Protein AF-A0A9D4UCS6-F1 (afdb_monomer_lite)

Sequence (114 aa):
MHPFHMLGVAGVFGGSLFSAMHGSLVTSSLIRETTENESANAGYKFGQEEETYNIVAAHGYFGRLIFQYASFNNSCSLHLFLAAWPMVGIWFTALGIGTMAFNLNGYPSHGSPT

pLDDT: mean 92.17, std 9.01, range [53.84, 98.25]

Organism: Adiantum capillus-veneris (NCBI:txid13818)

Structure (mmCIF, N/CA/C/O backbone):
data_AF-A0A9D4UCS6-F1
#
_entry.id   AF-A0A9D4UCS6-F1
#
loop_
_atom_site.group_PDB
_atom_site.id
_atom_site.type_symbol
_atom_site.label_atom_id
_atom_site.label_alt_id
_atom_site.label_comp_id
_atom_site.label_asym_id
_atom_site.label_entity_id
_atom_site.label_seq_id
_atom_site.pdbx_PDB_ins_code
_atom_site.Cartn_x
_atom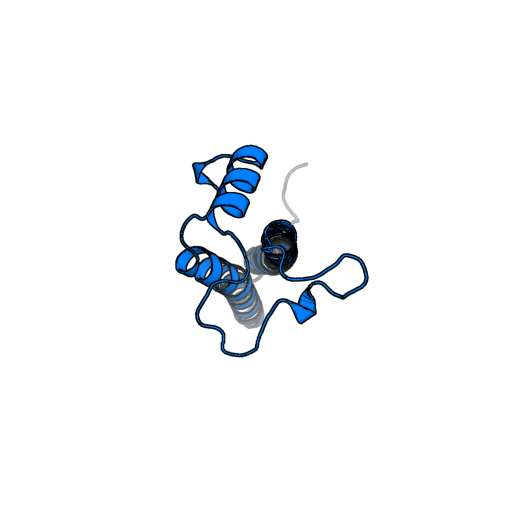_site.Cartn_y
_atom_site.Cartn_z
_atom_site.occupancy
_atom_site.B_iso_or_equiv
_atom_site.auth_seq_id
_atom_site.auth_comp_id
_atom_site.auth_asym_id
_atom_site.auth_atom_id
_atom_site.pdbx_PDB_model_num
ATOM 1 N N . MET A 1 1 ? 21.049 -5.634 -17.865 1.00 85.81 1 MET A N 1
ATOM 2 C CA . MET A 1 1 ? 20.309 -5.427 -16.591 1.00 85.81 1 MET A CA 1
ATOM 3 C C . MET A 1 1 ? 19.273 -4.321 -16.782 1.00 85.81 1 MET A C 1
ATOM 5 O O . MET A 1 1 ? 19.672 -3.189 -17.021 1.00 85.81 1 MET A O 1
ATOM 9 N N . HIS A 1 2 ? 17.968 -4.624 -16.789 1.00 93.12 2 HIS A N 1
ATOM 10 C CA . HIS A 1 2 ? 16.934 -3.639 -17.154 1.00 93.12 2 HIS A CA 1
ATOM 11 C C . HIS A 1 2 ? 16.357 -2.922 -15.915 1.00 93.12 2 HIS A C 1
ATOM 13 O O . HIS A 1 2 ? 15.889 -3.607 -15.001 1.00 93.12 2 HIS A O 1
ATOM 19 N N . PRO A 1 3 ? 16.329 -1.576 -15.861 1.00 94.19 3 PRO A N 1
ATOM 20 C CA . PRO A 1 3 ? 15.839 -0.840 -14.692 1.00 94.19 3 PRO A CA 1
ATOM 21 C C . PRO A 1 3 ? 14.359 -1.115 -14.406 1.00 94.19 3 PRO A C 1
ATOM 23 O O . PRO A 1 3 ? 13.980 -1.253 -13.249 1.00 94.19 3 PRO A O 1
ATOM 26 N N . PHE A 1 4 ? 13.525 -1.303 -15.434 1.00 96.00 4 PHE A N 1
ATOM 27 C CA . PHE A 1 4 ? 12.111 -1.631 -15.209 1.00 96.00 4 PHE A CA 1
ATOM 28 C C . PHE A 1 4 ? 11.894 -2.999 -14.547 1.00 96.00 4 PHE A C 1
ATOM 30 O O . PHE A 1 4 ? 10.932 -3.162 -13.806 1.00 96.00 4 PHE A O 1
ATOM 37 N N . HIS A 1 5 ? 12.811 -3.955 -14.736 1.00 95.50 5 HIS A N 1
ATOM 38 C CA . HIS A 1 5 ? 12.778 -5.203 -13.975 1.00 95.50 5 HIS A CA 1
ATOM 39 C C . HIS A 1 5 ? 13.113 -4.951 -12.497 1.00 95.50 5 HIS A C 1
ATOM 41 O O . HIS A 1 5 ? 12.450 -5.488 -11.619 1.00 95.50 5 HIS A O 1
ATOM 47 N N . MET A 1 6 ? 14.097 -4.093 -12.201 1.00 96.38 6 MET A N 1
ATOM 48 C CA . MET A 1 6 ? 14.432 -3.723 -10.817 1.00 96.38 6 MET A CA 1
ATOM 49 C C . MET A 1 6 ? 13.288 -2.969 -10.126 1.00 96.38 6 MET A C 1
ATOM 51 O O . MET A 1 6 ? 13.002 -3.242 -8.963 1.00 96.38 6 MET A O 1
ATOM 55 N N . LEU A 1 7 ? 12.593 -2.080 -10.845 1.00 96.38 7 LEU A N 1
ATOM 56 C CA . LEU A 1 7 ? 11.366 -1.437 -10.357 1.00 96.38 7 LEU A CA 1
ATOM 57 C C . LEU A 1 7 ? 10.264 -2.468 -10.078 1.00 96.38 7 LEU A C 1
ATOM 59 O O . LEU A 1 7 ? 9.586 -2.373 -9.060 1.00 96.38 7 LEU A O 1
ATOM 63 N N . GLY A 1 8 ? 10.132 -3.483 -10.934 1.00 96.62 8 GLY A N 1
ATOM 64 C CA . GLY A 1 8 ? 9.254 -4.629 -10.709 1.00 96.62 8 GLY A CA 1
ATOM 65 C C . GLY A 1 8 ? 9.547 -5.377 -9.416 1.00 96.62 8 GLY A C 1
ATOM 66 O O . GLY A 1 8 ? 8.659 -5.573 -8.588 1.00 96.62 8 GLY A O 1
ATOM 67 N N . VAL A 1 9 ? 10.816 -5.734 -9.214 1.00 97.12 9 VAL A N 1
ATOM 68 C CA . VAL A 1 9 ? 11.298 -6.393 -7.994 1.00 97.12 9 VAL A CA 1
ATOM 69 C C . VAL A 1 9 ? 10.990 -5.533 -6.764 1.00 97.12 9 VAL A C 1
ATOM 71 O O . VAL A 1 9 ? 10.388 -6.033 -5.816 1.00 97.12 9 VAL A O 1
ATOM 74 N N . ALA A 1 10 ? 11.310 -4.235 -6.788 1.00 97.38 10 ALA A N 1
ATOM 75 C CA . ALA A 1 10 ? 10.994 -3.313 -5.694 1.00 97.38 10 ALA A CA 1
ATOM 76 C C . ALA A 1 10 ? 9.479 -3.189 -5.433 1.00 97.38 10 ALA A C 1
ATOM 78 O O . ALA A 1 10 ? 9.052 -3.094 -4.281 1.00 97.38 10 ALA A O 1
ATOM 79 N N . GLY A 1 11 ? 8.657 -3.235 -6.485 1.00 97.19 11 GLY A N 1
ATOM 80 C CA . GLY A 1 11 ? 7.200 -3.239 -6.381 1.00 97.19 11 GLY A CA 1
ATOM 81 C C . GLY A 1 11 ? 6.663 -4.466 -5.648 1.00 97.19 11 GLY A C 1
ATOM 82 O O . GLY A 1 11 ? 5.867 -4.323 -4.723 1.00 97.19 11 GLY A O 1
ATOM 83 N N . VAL A 1 12 ? 7.130 -5.665 -6.007 1.00 97.62 12 VAL A N 1
ATOM 84 C CA . VAL A 1 12 ? 6.675 -6.925 -5.391 1.00 97.62 12 VAL A CA 1
ATOM 85 C C . VAL A 1 12 ? 7.206 -7.080 -3.965 1.00 97.62 12 VAL A C 1
ATOM 87 O O . VAL A 1 12 ? 6.429 -7.385 -3.061 1.00 97.62 12 VAL A O 1
ATOM 90 N N . PHE A 1 13 ? 8.500 -6.827 -3.738 1.00 97.88 13 PHE A N 1
ATOM 91 C CA . PHE A 1 13 ? 9.086 -6.882 -2.393 1.00 97.88 13 PHE A CA 1
ATOM 92 C C . PHE A 1 13 ? 8.494 -5.821 -1.462 1.00 97.88 13 PHE A C 1
ATOM 94 O O . PHE A 1 13 ? 8.187 -6.113 -0.310 1.00 97.88 13 PHE A O 1
ATOM 101 N N . GLY A 1 14 ? 8.299 -4.593 -1.949 1.00 97.25 14 GLY A N 1
ATOM 102 C CA . GLY A 1 14 ? 7.630 -3.555 -1.171 1.00 97.25 14 GLY A CA 1
ATOM 103 C C . GLY A 1 14 ? 6.161 -3.893 -0.915 1.00 97.25 14 GLY A C 1
ATOM 104 O O . GLY A 1 14 ? 5.690 -3.738 0.204 1.00 97.25 14 GLY A O 1
ATOM 105 N N . GLY A 1 15 ? 5.445 -4.435 -1.905 1.00 97.25 15 GLY A N 1
ATOM 106 C CA . GLY A 1 15 ? 4.052 -4.858 -1.751 1.00 97.25 15 GLY A CA 1
ATOM 107 C C . GLY A 1 15 ? 3.864 -5.926 -0.668 1.00 97.25 15 GLY A C 1
ATOM 108 O O . GLY A 1 15 ? 2.979 -5.791 0.175 1.00 97.25 15 GLY A O 1
ATOM 109 N N . SER A 1 16 ? 4.721 -6.953 -0.631 1.00 97.50 16 SER A N 1
ATOM 110 C CA . SER A 1 16 ? 4.663 -7.982 0.417 1.00 97.50 16 SER A CA 1
ATOM 111 C C . SER A 1 16 ? 5.024 -7.426 1.798 1.00 97.50 16 SER A C 1
ATOM 113 O O . SER A 1 16 ? 4.331 -7.723 2.774 1.00 97.50 16 SER A O 1
ATOM 115 N N . LEU A 1 17 ? 6.039 -6.558 1.878 1.00 96.81 17 LEU A N 1
ATOM 116 C CA . LEU A 1 17 ? 6.407 -5.851 3.105 1.00 96.81 17 LEU A CA 1
ATOM 117 C C . LEU A 1 17 ? 5.238 -5.017 3.645 1.00 96.81 17 LEU A C 1
ATOM 119 O O . LEU A 1 17 ? 4.886 -5.131 4.818 1.00 96.81 17 LEU A O 1
ATOM 123 N N . PHE A 1 18 ? 4.615 -4.196 2.798 1.00 96.00 18 PHE A N 1
ATOM 124 C CA . PHE A 1 18 ? 3.519 -3.326 3.215 1.00 96.00 18 PHE A CA 1
ATOM 125 C C . PHE A 1 18 ? 2.245 -4.103 3.545 1.00 96.00 18 PHE A C 1
ATOM 127 O O . PHE A 1 18 ? 1.526 -3.705 4.458 1.00 96.00 18 PHE A O 1
ATOM 134 N N . SER A 1 19 ? 1.998 -5.242 2.891 1.00 97.00 19 SER A N 1
ATOM 135 C CA . SER A 1 19 ? 0.917 -6.156 3.272 1.00 97.00 19 SER A CA 1
ATOM 136 C C . SER A 1 19 ? 1.108 -6.686 4.697 1.00 97.00 19 SER A C 1
ATOM 138 O O . SER A 1 19 ? 0.172 -6.654 5.496 1.00 97.00 19 SER A O 1
ATOM 140 N N . ALA A 1 20 ? 2.317 -7.143 5.040 1.00 97.19 20 ALA A N 1
ATOM 141 C CA . ALA A 1 20 ? 2.629 -7.631 6.383 1.00 97.19 20 ALA A CA 1
ATOM 142 C C . ALA A 1 20 ? 2.581 -6.506 7.431 1.00 97.19 20 ALA A C 1
ATOM 144 O O . ALA A 1 20 ? 2.025 -6.677 8.519 1.00 97.19 20 ALA A O 1
ATOM 145 N N . MET A 1 21 ? 3.118 -5.332 7.092 1.00 95.69 21 MET A N 1
ATOM 146 C CA . MET A 1 21 ? 3.061 -4.135 7.931 1.00 95.69 21 MET A CA 1
ATOM 147 C C . MET A 1 21 ? 1.614 -3.726 8.226 1.00 95.69 21 MET A C 1
ATOM 149 O O . MET A 1 21 ? 1.257 -3.528 9.382 1.00 95.69 21 MET A O 1
ATOM 153 N N . HIS A 1 22 ? 0.759 -3.626 7.207 1.00 96.19 22 HIS A N 1
ATOM 154 C CA . HIS A 1 22 ? -0.630 -3.224 7.404 1.00 96.19 22 HIS A CA 1
ATOM 155 C C . HIS A 1 22 ? -1.393 -4.241 8.262 1.00 96.19 22 HIS A C 1
ATOM 157 O O . HIS A 1 22 ? -2.001 -3.856 9.260 1.00 96.19 22 HIS A O 1
ATOM 163 N N . GLY A 1 23 ? -1.287 -5.536 7.942 1.00 96.50 23 GLY A N 1
ATOM 164 C CA . GLY A 1 23 ? -1.951 -6.591 8.710 1.00 96.50 23 GLY A CA 1
ATOM 165 C C . GLY A 1 23 ? -1.526 -6.618 10.182 1.00 96.50 23 GLY A C 1
ATOM 166 O O . GLY A 1 23 ? -2.374 -6.723 11.068 1.00 96.50 23 GLY A O 1
ATOM 167 N N . SER A 1 24 ? -0.230 -6.455 10.465 1.00 96.62 24 SER A N 1
ATOM 168 C CA . SER A 1 24 ? 0.284 -6.421 11.843 1.00 96.62 24 SER A CA 1
ATOM 169 C C . SER A 1 24 ? -0.148 -5.174 12.627 1.00 96.62 24 SER A C 1
ATOM 171 O O . SER A 1 24 ? -0.478 -5.282 13.810 1.00 96.62 24 SER A O 1
ATOM 173 N N . LEU A 1 25 ? -0.222 -4.001 11.991 1.00 95.31 25 LEU A N 1
ATOM 174 C CA . LEU A 1 25 ? -0.685 -2.769 12.643 1.00 95.31 25 LEU A CA 1
ATOM 175 C C . LEU A 1 25 ? -2.188 -2.795 12.945 1.00 95.31 25 LEU A C 1
ATOM 177 O O . LEU A 1 25 ? -2.599 -2.392 14.033 1.00 95.31 25 LEU A O 1
ATOM 181 N N . VAL A 1 26 ? -3.006 -3.306 12.022 1.00 96.56 26 VAL A N 1
ATOM 182 C CA . VAL A 1 26 ? -4.450 -3.470 12.254 1.00 96.56 26 VAL A CA 1
ATOM 183 C C . VAL A 1 26 ? -4.688 -4.488 13.370 1.00 96.56 26 VAL A C 1
ATOM 185 O O . VAL A 1 26 ? -5.380 -4.186 14.337 1.00 96.56 26 VAL A O 1
ATOM 188 N N . THR A 1 27 ? -4.037 -5.653 13.306 1.00 96.81 27 THR A N 1
ATOM 189 C CA . THR A 1 27 ? -4.211 -6.718 14.312 1.00 96.81 27 THR A CA 1
ATOM 190 C C . THR A 1 27 ? -3.768 -6.280 15.711 1.00 96.81 27 THR A C 1
ATOM 192 O O . THR A 1 27 ? -4.411 -6.622 16.698 1.00 96.81 27 THR A O 1
ATOM 195 N N . SER A 1 28 ? -2.696 -5.489 15.821 1.00 95.50 28 SER A N 1
ATOM 196 C CA . SER A 1 28 ? -2.196 -5.005 17.118 1.00 95.50 28 SER A CA 1
ATOM 197 C C . SER A 1 28 ? -3.038 -3.887 17.744 1.00 95.50 28 SER A C 1
ATOM 199 O O . SER A 1 28 ? -2.840 -3.565 18.914 1.00 95.50 28 SER A O 1
ATOM 201 N N . SER A 1 29 ? -3.976 -3.304 16.993 1.00 95.88 29 SER A N 1
ATOM 202 C CA . SER A 1 29 ? -4.824 -2.192 17.438 1.00 95.88 29 SER A CA 1
ATOM 203 C C . SER A 1 29 ? -6.319 -2.522 17.454 1.00 95.88 29 SER A C 1
ATOM 205 O O . SER A 1 29 ? -7.137 -1.605 17.565 1.00 95.88 29 SER A O 1
ATOM 207 N N . LEU A 1 30 ? -6.678 -3.810 17.372 1.00 97.19 30 LEU A N 1
ATOM 208 C CA . LEU A 1 30 ? -8.057 -4.275 17.524 1.00 97.19 30 LEU A CA 1
ATOM 209 C C . LEU A 1 30 ? -8.632 -3.848 18.878 1.00 97.19 30 LEU A C 1
ATOM 211 O O . LEU A 1 30 ? -7.982 -3.967 19.920 1.00 97.19 30 LEU A O 1
ATOM 215 N N . ILE A 1 31 ? -9.873 -3.368 18.854 1.00 96.00 31 ILE A N 1
ATOM 216 C CA . ILE A 1 31 ? -10.628 -3.072 20.070 1.00 96.00 31 ILE A CA 1
ATOM 217 C C . ILE A 1 31 ? -11.064 -4.406 20.686 1.00 96.00 31 ILE A C 1
ATOM 219 O O . ILE A 1 31 ? -11.463 -5.339 19.986 1.00 96.00 31 ILE A O 1
ATOM 223 N N . ARG A 1 32 ? -10.920 -4.538 22.008 1.00 94.12 32 ARG A N 1
ATOM 224 C CA . ARG A 1 32 ? -11.220 -5.793 22.701 1.00 94.12 32 ARG A CA 1
ATOM 225 C C . ARG A 1 32 ? -12.727 -5.965 22.881 1.00 94.12 32 ARG A C 1
ATOM 227 O O . ARG A 1 32 ? -13.290 -5.410 23.817 1.00 94.12 32 ARG A O 1
ATOM 234 N N . GLU A 1 33 ? -13.311 -6.816 22.044 1.00 94.31 33 GLU A N 1
ATOM 235 C CA . GLU A 1 33 ? -14.747 -7.142 22.040 1.00 94.31 33 GLU A CA 1
ATOM 236 C C . GLU A 1 33 ? -15.064 -8.580 22.504 1.00 94.31 33 GLU A C 1
ATOM 238 O O . GLU A 1 33 ? -16.224 -8.923 22.719 1.00 94.31 33 GLU A O 1
ATOM 243 N N . THR A 1 34 ? -14.052 -9.441 22.672 1.00 95.56 34 THR A N 1
ATOM 244 C CA . THR A 1 34 ? -14.222 -10.857 23.057 1.00 95.56 34 THR A CA 1
ATOM 245 C C . THR A 1 34 ? -13.480 -11.211 24.346 1.00 95.56 34 THR A C 1
ATOM 247 O O . THR A 1 34 ? -12.648 -10.449 24.855 1.00 95.56 34 THR A O 1
ATOM 250 N N . THR A 1 35 ? -13.779 -12.394 24.887 1.00 95.06 35 THR A N 1
ATOM 251 C CA . THR A 1 35 ? -13.034 -12.985 26.010 1.00 95.06 35 THR A CA 1
ATOM 252 C C . THR A 1 35 ? -11.810 -13.769 25.525 1.00 95.06 35 THR A C 1
ATOM 254 O O . THR A 1 35 ? -11.687 -14.073 24.342 1.00 95.06 35 THR A O 1
ATOM 257 N N . GLU A 1 36 ? -10.895 -14.114 26.436 1.00 94.44 36 GLU A N 1
ATOM 258 C CA . GLU A 1 36 ? -9.651 -14.839 26.108 1.00 94.44 36 GLU A CA 1
ATOM 259 C C . GLU A 1 36 ? -9.884 -16.253 25.551 1.00 94.44 36 GLU A C 1
ATOM 261 O O . GLU A 1 36 ? -9.029 -16.791 24.851 1.00 94.44 36 GLU A O 1
ATOM 266 N N . ASN A 1 37 ? -11.044 -16.852 25.841 1.00 95.94 37 ASN A N 1
ATOM 267 C CA . ASN A 1 37 ? -11.400 -18.203 25.398 1.00 95.94 37 ASN A CA 1
ATOM 268 C C . ASN A 1 37 ? -12.079 -18.228 24.019 1.00 95.94 37 ASN A C 1
ATOM 270 O O . ASN A 1 37 ? -12.431 -19.298 23.524 1.00 95.94 37 ASN A O 1
ATOM 274 N N . GLU A 1 38 ? -12.283 -17.065 23.402 1.00 96.00 38 GLU A N 1
ATOM 275 C CA . GLU A 1 38 ? -12.939 -16.908 22.109 1.00 96.00 38 GLU A CA 1
ATOM 276 C C . GLU A 1 38 ? -11.988 -16.249 21.106 1.00 96.00 38 GLU A C 1
ATOM 278 O O . GLU A 1 38 ? -11.090 -15.486 21.462 1.00 96.00 38 GLU A O 1
ATOM 283 N N . SER A 1 39 ? -12.177 -16.532 19.816 1.00 96.31 39 SER A N 1
ATOM 284 C CA . SER A 1 39 ? -11.387 -15.874 18.773 1.00 96.31 39 SER A CA 1
ATOM 285 C C . SER A 1 39 ? -11.722 -14.385 18.707 1.00 96.31 39 SER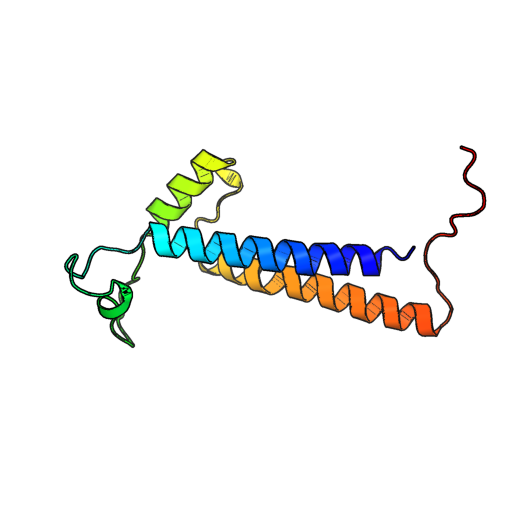 A C 1
ATOM 287 O O . SER A 1 39 ? -12.892 -14.030 18.585 1.00 96.31 39 SER A O 1
ATOM 289 N N . ALA A 1 40 ? -10.700 -13.527 18.653 1.00 95.44 40 ALA A N 1
ATOM 290 C CA . ALA A 1 40 ? -10.867 -12.083 18.457 1.00 95.44 40 ALA A CA 1
ATOM 291 C C . ALA A 1 40 ? -11.670 -11.728 17.187 1.00 95.44 40 ALA A C 1
ATOM 293 O O . ALA A 1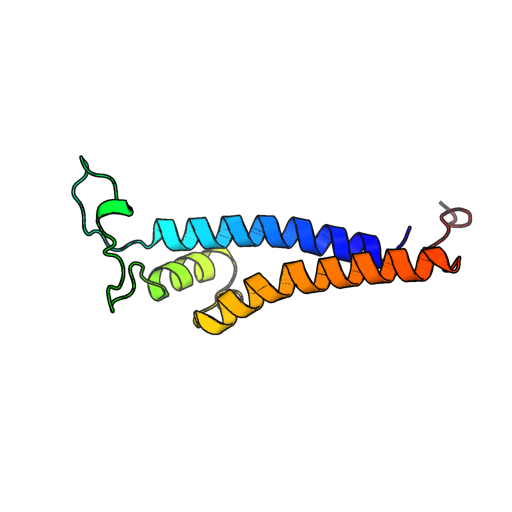 40 ? -12.346 -10.703 17.147 1.00 95.44 40 ALA A O 1
ATOM 294 N N . ASN A 1 41 ? -11.665 -12.602 16.172 1.00 96.19 41 ASN A N 1
ATOM 295 C CA . ASN A 1 41 ? -12.440 -12.408 14.944 1.00 96.19 41 ASN A CA 1
ATOM 296 C C . ASN A 1 41 ? -13.956 -12.400 15.195 1.00 96.19 41 ASN A C 1
ATOM 298 O O . ASN A 1 41 ? -14.685 -11.766 14.438 1.00 96.19 41 ASN A O 1
ATOM 302 N N . ALA A 1 42 ? -14.435 -13.075 16.248 1.00 95.69 42 ALA A N 1
ATOM 303 C CA . ALA A 1 42 ? -15.849 -13.068 16.625 1.00 95.69 42 ALA A CA 1
ATOM 304 C C . ALA A 1 42 ? -16.313 -11.704 17.171 1.00 95.69 42 ALA A C 1
ATOM 306 O O . ALA A 1 42 ? -17.514 -11.454 17.243 1.00 95.69 42 ALA A O 1
ATOM 307 N N . GLY A 1 43 ? -15.373 -10.820 17.524 1.00 94.81 43 GLY A N 1
ATOM 308 C CA . GLY A 1 43 ? -15.660 -9.448 17.933 1.00 94.81 43 GLY A CA 1
ATOM 309 C C . GLY A 1 43 ? -16.147 -8.564 16.784 1.00 94.81 43 GLY A C 1
ATOM 310 O O . GLY A 1 43 ? -16.882 -7.611 17.021 1.00 94.81 43 GLY A O 1
ATOM 311 N N . TYR A 1 44 ? -15.794 -8.894 15.537 1.00 97.19 44 TYR A N 1
ATOM 312 C CA . TYR A 1 44 ? -16.291 -8.184 14.361 1.00 97.19 44 TYR A CA 1
ATOM 313 C C . TYR A 1 44 ? -17.654 -8.720 13.926 1.00 97.19 44 TYR A C 1
ATOM 315 O O . TYR A 1 44 ? -17.824 -9.920 13.691 1.00 97.19 44 TYR A O 1
ATOM 323 N N . LYS A 1 45 ? -18.615 -7.816 13.722 1.00 96.19 45 LYS A N 1
ATOM 324 C CA . LYS A 1 45 ? -19.907 -8.138 13.113 1.00 96.19 45 LYS A CA 1
ATOM 325 C C . LYS A 1 45 ? -19.953 -7.619 11.684 1.00 96.19 45 LYS A C 1
ATOM 327 O O . LYS A 1 45 ? -19.703 -6.446 11.419 1.00 96.19 45 LYS A O 1
ATOM 332 N N . PHE A 1 46 ? -20.319 -8.497 10.755 1.00 96.50 46 PHE A N 1
ATOM 333 C CA . PHE A 1 46 ? -20.442 -8.131 9.348 1.00 96.50 46 PHE A CA 1
ATOM 334 C C . PHE A 1 46 ? -21.469 -7.004 9.160 1.00 96.50 46 PHE A C 1
ATOM 336 O O . PHE A 1 46 ? -22.623 -7.143 9.562 1.00 96.50 46 PHE A O 1
ATOM 343 N N . GLY A 1 47 ? -21.034 -5.901 8.545 1.00 96.44 47 GLY A N 1
ATOM 344 C C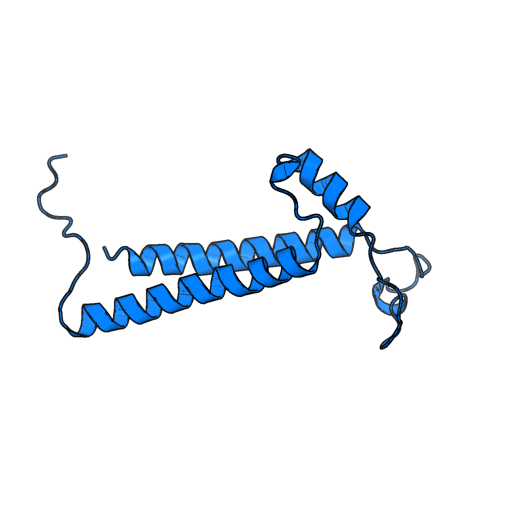A . GLY A 1 47 ? -21.868 -4.718 8.310 1.00 96.44 47 GLY A CA 1
ATOM 345 C C . GLY A 1 47 ? -21.986 -3.753 9.494 1.00 96.44 47 GLY A C 1
ATOM 346 O O . GLY A 1 47 ? -22.842 -2.875 9.449 1.00 96.44 47 GLY A O 1
ATOM 347 N N . GLN A 1 48 ? -21.167 -3.897 10.544 1.00 96.69 48 GLN A N 1
ATOM 348 C CA . GLN A 1 48 ? -21.103 -2.896 11.613 1.00 96.69 48 GLN A CA 1
ATOM 349 C C . GLN A 1 48 ? -20.655 -1.526 11.077 1.00 96.69 48 GLN A C 1
ATOM 351 O O . GLN A 1 48 ? -19.838 -1.451 10.160 1.00 96.69 48 GLN A O 1
ATOM 356 N N . GLU A 1 49 ? -21.181 -0.452 11.6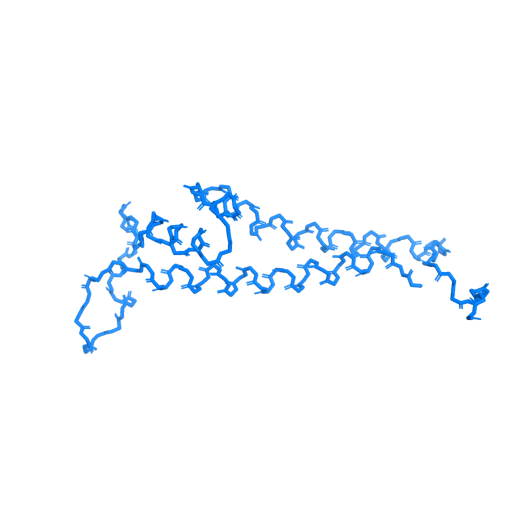67 1.00 95.62 49 GLU A N 1
ATOM 357 C CA . GLU A 1 49 ? -20.854 0.926 11.271 1.00 95.62 49 GLU A CA 1
ATOM 358 C C . GLU A 1 49 ? -19.538 1.421 11.888 1.00 95.62 49 GLU A C 1
ATOM 360 O O . GLU A 1 49 ? -18.859 2.266 11.310 1.00 95.62 49 GLU A O 1
ATOM 365 N N . GLU A 1 50 ? -19.172 0.893 13.058 1.00 94.50 50 GLU A N 1
ATOM 366 C CA . GLU A 1 50 ? -17.983 1.317 13.795 1.00 94.50 50 GLU A CA 1
ATOM 367 C C . GLU A 1 50 ? -16.716 0.568 13.349 1.00 94.50 50 GLU A C 1
ATOM 369 O O . GLU A 1 50 ? -16.729 -0.634 13.059 1.00 94.50 50 GLU A O 1
ATOM 374 N N . GLU A 1 51 ? -15.592 1.285 13.345 1.00 93.38 51 GLU A N 1
ATOM 375 C CA . GLU A 1 51 ? -14.269 0.740 13.032 1.00 93.38 51 GLU A CA 1
ATOM 376 C C . GLU A 1 51 ? -13.818 -0.281 14.091 1.00 93.38 51 GLU A C 1
ATOM 378 O O . GLU A 1 51 ? -13.878 -0.028 15.292 1.00 93.38 51 GLU A O 1
ATOM 383 N N . THR A 1 52 ? -13.313 -1.438 13.657 1.00 96.31 52 THR A N 1
ATOM 384 C CA . THR A 1 52 ? -12.913 -2.549 14.552 1.00 96.31 52 THR A CA 1
ATOM 385 C C . THR A 1 52 ? -11.550 -2.338 15.227 1.00 96.31 52 THR A C 1
ATOM 387 O O . THR A 1 52 ? -11.173 -3.069 16.144 1.00 96.31 52 THR A O 1
ATOM 390 N N . TYR A 1 53 ? -10.774 -1.358 14.766 1.00 96.06 53 TYR A N 1
ATOM 391 C CA . TYR A 1 53 ? -9.425 -1.083 15.252 1.00 96.06 53 TYR A CA 1
ATOM 392 C C . TYR A 1 53 ? -9.202 0.417 15.443 1.00 96.06 53 TYR A C 1
ATOM 394 O O . TYR A 1 53 ? -9.830 1.260 14.803 1.00 96.06 53 TYR A O 1
ATOM 402 N N . ASN A 1 54 ? -8.261 0.770 16.315 1.00 95.00 54 ASN A N 1
ATOM 403 C CA . ASN A 1 54 ? -7.933 2.161 16.588 1.00 95.00 54 ASN A CA 1
ATOM 404 C C . ASN A 1 54 ? -6.779 2.650 15.696 1.00 95.00 54 ASN A C 1
ATOM 406 O O . ASN A 1 54 ? -5.599 2.457 16.007 1.00 95.00 54 ASN A O 1
ATOM 410 N N . ILE A 1 55 ? -7.117 3.360 14.613 1.00 91.25 55 ILE A N 1
ATOM 411 C CA . ILE A 1 55 ? -6.125 3.926 13.684 1.00 91.25 55 ILE A CA 1
ATOM 412 C C . ILE A 1 55 ? -5.172 4.926 14.352 1.00 91.25 55 ILE A C 1
ATOM 414 O O . ILE A 1 55 ? -4.008 5.009 13.969 1.00 91.25 55 ILE A O 1
ATOM 418 N N . VAL A 1 56 ? -5.621 5.659 15.375 1.00 92.81 56 VAL A N 1
ATOM 419 C CA . VAL A 1 56 ? -4.779 6.623 16.100 1.00 92.81 56 VAL A CA 1
ATOM 420 C C . VAL A 1 56 ? -3.727 5.889 16.930 1.00 92.81 56 VAL A C 1
ATOM 422 O O . VAL A 1 56 ? -2.564 6.297 16.946 1.00 92.81 56 VAL A O 1
ATOM 425 N N . ALA A 1 57 ? -4.100 4.775 17.567 1.00 92.31 57 ALA A N 1
ATOM 426 C CA . ALA A 1 57 ? -3.165 3.922 18.296 1.00 92.31 57 ALA A CA 1
ATOM 427 C C . ALA A 1 57 ? -2.135 3.280 17.351 1.00 92.31 57 ALA A C 1
ATOM 429 O O . ALA A 1 57 ? -0.934 3.350 17.617 1.00 92.31 57 ALA A O 1
ATOM 430 N N . ALA A 1 58 ? -2.584 2.740 16.212 1.00 92.44 58 ALA A N 1
ATOM 431 C CA . ALA A 1 58 ? -1.703 2.180 15.186 1.00 92.44 58 ALA A CA 1
ATOM 432 C C . ALA A 1 58 ? -0.734 3.233 14.618 1.00 92.44 58 ALA A C 1
ATOM 434 O O . ALA A 1 58 ? 0.474 2.998 14.532 1.00 92.44 58 ALA A O 1
ATOM 435 N N . HIS A 1 59 ? -1.246 4.424 14.291 1.00 91.69 59 HIS A N 1
ATOM 436 C CA . HIS A 1 59 ? -0.449 5.549 13.809 1.00 91.69 59 HIS A CA 1
ATOM 437 C C . HIS A 1 59 ? 0.589 5.990 14.843 1.00 91.69 59 HIS A C 1
ATOM 439 O O . HIS A 1 59 ? 1.745 6.216 14.486 1.00 91.69 59 HIS A O 1
ATOM 445 N N . GLY A 1 60 ? 0.195 6.088 16.117 1.00 91.31 60 GLY A N 1
ATOM 446 C CA . GLY A 1 60 ? 1.078 6.455 17.221 1.00 91.31 60 GLY A CA 1
ATOM 447 C C . GLY A 1 60 ? 2.185 5.429 17.471 1.00 91.31 60 GLY A C 1
ATOM 448 O O . GLY A 1 60 ? 3.326 5.820 17.710 1.00 91.31 60 GLY A O 1
ATOM 449 N N . TYR A 1 61 ? 1.882 4.131 17.370 1.00 92.25 61 TYR A N 1
ATOM 450 C CA . TYR A 1 61 ? 2.887 3.068 17.453 1.00 92.25 61 TYR A CA 1
ATOM 451 C C . TYR A 1 61 ? 3.891 3.169 16.299 1.00 92.25 61 TYR A C 1
ATOM 453 O O . TYR A 1 61 ? 5.095 3.284 16.527 1.00 92.25 61 TYR A O 1
ATOM 461 N N . PHE A 1 62 ? 3.403 3.204 15.058 1.00 90.81 62 PHE A N 1
ATOM 462 C CA . PHE A 1 62 ? 4.270 3.218 13.881 1.00 90.81 62 PHE A CA 1
ATOM 463 C C . PHE A 1 62 ? 5.074 4.523 13.752 1.00 90.81 62 PHE A C 1
ATOM 465 O O . PHE A 1 62 ? 6.257 4.499 13.413 1.00 90.81 62 PHE A O 1
ATOM 472 N N . GLY A 1 63 ? 4.469 5.662 14.104 1.00 89.25 63 GLY A N 1
ATOM 473 C CA . GLY A 1 63 ? 5.132 6.967 14.126 1.00 89.25 63 GLY A CA 1
ATOM 474 C C . GLY A 1 63 ? 6.281 7.045 15.135 1.00 89.25 63 GLY A C 1
ATOM 475 O O . GLY A 1 63 ? 7.270 7.729 14.875 1.00 89.25 63 GLY A O 1
ATOM 476 N N . ARG A 1 64 ? 6.194 6.299 16.246 1.00 91.25 64 ARG A N 1
ATOM 477 C CA . ARG A 1 64 ? 7.297 6.132 17.206 1.00 91.25 64 ARG A CA 1
ATOM 478 C C . ARG A 1 64 ? 8.342 5.114 16.752 1.00 91.25 64 ARG A C 1
ATOM 480 O O . ARG A 1 64 ? 9.498 5.260 17.129 1.00 91.25 64 ARG A O 1
ATOM 487 N N . LEU A 1 65 ? 7.945 4.097 15.986 1.00 89.31 65 LEU A N 1
ATOM 488 C CA . LEU A 1 65 ? 8.847 3.044 15.512 1.00 89.31 65 LEU A CA 1
ATOM 489 C C . LEU A 1 65 ? 9.822 3.547 14.438 1.00 89.31 65 LEU A C 1
ATOM 491 O O . LEU A 1 65 ? 10.991 3.175 14.465 1.00 89.31 65 LEU A O 1
ATOM 495 N N . ILE A 1 66 ? 9.339 4.360 13.493 1.00 87.44 66 ILE A N 1
ATOM 496 C CA . ILE A 1 66 ? 10.136 4.859 12.362 1.00 87.44 66 ILE A CA 1
ATOM 497 C C . ILE A 1 66 ? 10.345 6.372 12.492 1.00 87.44 66 ILE A C 1
ATOM 499 O O . ILE A 1 66 ? 11.363 6.806 13.016 1.00 87.44 66 ILE A O 1
ATOM 503 N N . PHE A 1 67 ? 9.381 7.179 12.043 1.00 71.31 67 PHE A N 1
ATOM 504 C CA . PHE A 1 67 ? 9.338 8.634 12.205 1.00 71.31 67 PHE A CA 1
ATOM 505 C C . PHE A 1 67 ? 7.881 9.095 12.087 1.00 71.31 67 PHE A C 1
ATOM 507 O O . PHE A 1 67 ? 7.138 8.578 11.252 1.00 71.31 67 PHE A O 1
ATOM 514 N N . GLN A 1 68 ? 7.473 10.105 12.862 1.00 76.25 68 GLN A N 1
ATOM 515 C CA . GLN A 1 68 ? 6.065 10.526 12.954 1.00 76.25 68 GLN A CA 1
ATOM 516 C C . GLN A 1 68 ? 5.432 10.866 11.593 1.00 76.25 68 GLN A C 1
ATOM 518 O O . GLN A 1 68 ? 4.290 10.496 11.333 1.00 76.25 68 GLN A O 1
ATOM 523 N N . TYR A 1 69 ? 6.179 11.530 10.708 1.00 76.75 69 TYR A N 1
ATOM 524 C CA . TYR A 1 69 ? 5.703 11.938 9.380 1.00 76.75 69 TYR A CA 1
ATOM 525 C C . TYR A 1 69 ? 5.666 10.804 8.349 1.00 76.75 69 TYR A C 1
ATOM 527 O O . TYR A 1 69 ? 5.033 10.950 7.310 1.00 76.75 69 TYR A O 1
ATOM 535 N N . ALA A 1 70 ? 6.338 9.682 8.621 1.00 75.81 70 ALA A N 1
ATOM 536 C CA . ALA A 1 70 ? 6.323 8.508 7.751 1.00 75.81 70 ALA A CA 1
ATOM 537 C C . ALA A 1 70 ? 5.089 7.617 7.989 1.00 75.81 70 ALA A C 1
ATOM 539 O O . ALA A 1 70 ? 4.880 6.644 7.269 1.00 75.81 70 ALA A O 1
ATOM 540 N N . SER A 1 71 ? 4.281 7.931 9.006 1.00 84.75 71 SER A N 1
ATOM 541 C CA . SER A 1 71 ? 3.088 7.177 9.373 1.00 84.75 71 SER A CA 1
ATOM 542 C C . SER A 1 71 ? 1.831 7.797 8.763 1.00 84.75 71 SER A C 1
ATOM 544 O O . SER A 1 71 ? 1.661 9.016 8.755 1.00 84.75 71 SER A O 1
ATOM 546 N N . PHE A 1 72 ? 0.912 6.962 8.281 1.00 85.88 72 PHE A N 1
ATOM 547 C CA . PHE A 1 72 ? -0.361 7.420 7.727 1.00 85.88 72 PHE A CA 1
ATOM 548 C C . PHE A 1 72 ? -1.364 7.680 8.853 1.00 85.88 72 PHE A C 1
ATOM 550 O O . PHE A 1 72 ? -1.572 6.822 9.706 1.00 85.88 72 PHE A O 1
ATOM 557 N N . ASN A 1 73 ? -1.993 8.856 8.857 1.00 87.06 73 ASN A N 1
ATOM 558 C CA . ASN A 1 73 ? -3.090 9.210 9.770 1.00 87.06 73 ASN A CA 1
ATOM 559 C C . ASN A 1 73 ? -4.461 9.264 9.066 1.00 87.06 73 ASN A C 1
ATOM 561 O O . ASN A 1 73 ? -5.481 9.464 9.717 1.00 87.06 73 ASN A O 1
ATOM 565 N N . ASN A 1 74 ? -4.487 9.074 7.743 1.00 90.75 74 ASN A N 1
ATOM 566 C CA . ASN A 1 74 ? -5.692 8.988 6.927 1.00 90.75 74 ASN A CA 1
ATOM 567 C C . ASN A 1 74 ? -5.768 7.593 6.294 1.00 90.75 74 ASN A C 1
ATOM 569 O O . ASN A 1 74 ? -4.903 7.228 5.492 1.00 90.75 74 ASN A O 1
ATOM 573 N N . SER A 1 75 ? -6.821 6.841 6.633 1.00 92.69 75 SER A N 1
ATOM 574 C CA . SER A 1 75 ? -7.042 5.479 6.133 1.00 92.69 75 SER A CA 1
ATOM 575 C C . SER A 1 75 ? -7.123 5.422 4.604 1.00 92.69 75 SER A C 1
ATOM 577 O O . SER A 1 75 ? -6.522 4.548 3.988 1.00 92.69 75 SER A O 1
ATOM 579 N N . CYS A 1 76 ? -7.780 6.388 3.961 1.00 94.62 76 CYS A N 1
ATOM 580 C CA . CYS A 1 76 ? -7.921 6.408 2.505 1.00 94.62 76 CYS A CA 1
ATOM 581 C C . CYS A 1 76 ? -6.561 6.558 1.801 1.00 94.62 76 CYS A C 1
ATOM 583 O O . CYS A 1 76 ? -6.261 5.821 0.865 1.00 94.62 76 CYS A O 1
ATOM 585 N N . SER A 1 77 ? -5.698 7.449 2.305 1.00 94.25 77 SER A N 1
ATOM 586 C CA . SER A 1 77 ? -4.339 7.629 1.772 1.00 94.25 77 SER A CA 1
ATOM 587 C C . SER A 1 77 ? -3.479 6.372 1.952 1.00 94.25 77 SER A C 1
ATOM 589 O O . SER A 1 77 ? -2.791 5.956 1.020 1.00 94.25 77 SER A O 1
ATOM 591 N N . LEU A 1 78 ? -3.577 5.717 3.118 1.00 94.50 78 LEU A N 1
ATOM 592 C CA . LEU A 1 78 ? -2.908 4.441 3.385 1.00 94.50 78 LEU A CA 1
ATOM 593 C C . LEU A 1 78 ? -3.327 3.371 2.367 1.00 94.50 78 LEU A C 1
ATOM 595 O O . LEU A 1 78 ? -2.474 2.752 1.738 1.00 94.50 78 LEU A O 1
ATOM 599 N N . HIS A 1 79 ? -4.631 3.166 2.181 1.00 95.88 79 HIS A N 1
ATOM 600 C CA . HIS A 1 79 ? -5.143 2.136 1.275 1.00 95.88 79 HIS A CA 1
ATOM 601 C C . HIS A 1 79 ? -4.823 2.447 -0.190 1.00 95.88 79 HIS A C 1
ATOM 603 O O . HIS A 1 79 ? -4.460 1.543 -0.944 1.00 95.88 79 HIS A O 1
ATOM 609 N N . LEU A 1 80 ? -4.870 3.723 -0.587 1.00 96.75 80 LEU A N 1
ATOM 610 C CA . LEU A 1 80 ? -4.430 4.149 -1.913 1.00 96.75 80 LEU A CA 1
ATOM 611 C C . LEU A 1 80 ? -2.948 3.827 -2.136 1.00 96.75 80 LEU A C 1
ATOM 613 O O . LEU A 1 80 ? -2.593 3.317 -3.196 1.00 96.75 80 LEU A O 1
ATOM 617 N N . PHE A 1 81 ? -2.088 4.071 -1.145 1.00 96.31 81 PHE A N 1
ATOM 618 C CA . PHE A 1 81 ? -0.668 3.725 -1.218 1.00 96.31 81 PHE A CA 1
ATOM 619 C C . PHE A 1 81 ? -0.447 2.209 -1.339 1.00 96.31 81 PHE A C 1
ATOM 621 O O . PHE A 1 81 ? 0.309 1.771 -2.210 1.00 96.31 81 PHE A O 1
ATOM 628 N N . LEU A 1 82 ? -1.145 1.410 -0.522 1.00 96.25 82 LEU A N 1
ATOM 629 C CA . LEU A 1 82 ? -1.079 -0.056 -0.563 1.00 96.25 82 LEU A CA 1
ATOM 630 C C . LEU A 1 82 ? -1.493 -0.622 -1.927 1.00 96.25 82 LEU A C 1
ATOM 632 O O . LEU A 1 82 ? -0.913 -1.606 -2.378 1.00 96.25 82 LEU A O 1
ATOM 636 N N . ALA A 1 83 ? -2.461 0.006 -2.598 1.00 96.94 83 ALA A N 1
ATOM 637 C CA . ALA A 1 83 ? -2.864 -0.372 -3.947 1.00 96.94 83 ALA A CA 1
ATOM 638 C C . ALA A 1 83 ? -1.865 0.111 -5.012 1.00 96.94 83 ALA A C 1
ATOM 640 O O . ALA A 1 83 ? -1.485 -0.645 -5.908 1.00 96.94 83 ALA A O 1
ATOM 641 N N . ALA A 1 84 ? -1.427 1.369 -4.922 1.00 97.19 84 ALA A N 1
ATOM 642 C CA . ALA A 1 84 ? -0.604 2.006 -5.943 1.00 97.19 84 ALA A CA 1
ATOM 643 C C . ALA A 1 84 ? 0.799 1.395 -6.041 1.00 97.19 84 ALA A C 1
ATOM 645 O O . ALA A 1 84 ? 1.287 1.172 -7.148 1.00 97.19 84 ALA A O 1
ATOM 646 N N . TRP A 1 85 ? 1.443 1.093 -4.910 1.00 97.31 85 TRP A N 1
ATOM 647 C CA . TRP A 1 85 ? 2.825 0.607 -4.888 1.00 97.31 85 TRP A CA 1
ATOM 648 C C . TRP A 1 85 ? 3.056 -0.668 -5.725 1.00 97.31 85 TRP A C 1
ATOM 650 O O . TRP A 1 85 ? 3.862 -0.624 -6.663 1.00 97.31 85 TRP A O 1
ATOM 660 N N . PRO A 1 86 ? 2.363 -1.797 -5.463 1.00 96.88 86 PRO A N 1
ATOM 661 C CA . PRO A 1 86 ? 2.542 -3.007 -6.260 1.00 96.88 86 PRO A CA 1
ATOM 662 C C . PRO A 1 86 ? 2.064 -2.824 -7.706 1.00 96.88 86 PRO A C 1
ATOM 664 O O . PRO A 1 86 ? 2.700 -3.347 -8.622 1.00 96.88 86 PRO A O 1
ATOM 667 N N . MET A 1 87 ? 0.992 -2.054 -7.935 1.00 97.75 87 MET A N 1
ATOM 668 C CA . MET A 1 87 ? 0.459 -1.814 -9.282 1.00 97.75 87 MET A CA 1
ATOM 669 C C . MET A 1 87 ? 1.474 -1.120 -10.187 1.00 97.75 87 MET A C 1
ATOM 671 O O . MET A 1 87 ? 1.757 -1.603 -11.284 1.00 97.75 87 MET A O 1
ATOM 675 N N . VAL A 1 88 ? 2.079 -0.029 -9.711 1.00 97.94 88 VAL A N 1
ATOM 676 C CA . VAL A 1 88 ? 3.088 0.715 -10.473 1.00 97.94 88 VAL A CA 1
ATOM 677 C C . VAL A 1 88 ? 4.300 -0.171 -10.782 1.00 97.94 88 VAL A C 1
ATOM 679 O O . VAL A 1 88 ? 4.789 -0.167 -11.912 1.00 97.94 88 VAL A O 1
ATOM 682 N N . GLY A 1 89 ? 4.752 -0.995 -9.830 1.00 96.88 89 GLY A N 1
ATOM 683 C CA . GLY A 1 89 ? 5.855 -1.936 -10.060 1.00 96.88 89 GLY A CA 1
ATOM 684 C C . GLY A 1 89 ? 5.562 -2.972 -11.153 1.00 96.88 89 GLY A C 1
ATOM 685 O O . GLY A 1 89 ? 6.400 -3.223 -12.027 1.00 96.88 89 GLY A O 1
ATOM 686 N N . ILE A 1 90 ? 4.355 -3.544 -11.158 1.00 97.19 90 ILE A N 1
ATOM 687 C CA . ILE A 1 90 ? 3.937 -4.508 -12.186 1.00 97.19 90 ILE A CA 1
ATOM 688 C C . ILE A 1 90 ? 3.834 -3.828 -13.555 1.00 97.19 90 ILE A C 1
ATOM 690 O O . ILE A 1 90 ? 4.306 -4.391 -14.544 1.00 97.19 90 ILE A O 1
ATOM 694 N N . TRP A 1 91 ? 3.302 -2.605 -13.628 1.00 98.25 91 TRP A N 1
ATOM 695 C CA . TRP A 1 91 ? 3.252 -1.842 -14.879 1.00 98.25 91 TRP A CA 1
ATOM 696 C C . TRP A 1 91 ? 4.638 -1.609 -15.470 1.00 98.25 91 TRP A C 1
ATOM 698 O O . TRP A 1 91 ? 4.835 -1.856 -16.658 1.00 98.25 91 TRP A O 1
ATOM 708 N N . PHE A 1 92 ? 5.624 -1.213 -14.660 1.00 97.62 92 PHE A N 1
ATOM 709 C CA . PHE A 1 92 ? 6.995 -1.079 -15.151 1.00 97.62 92 PHE A CA 1
ATOM 710 C C . PHE A 1 92 ? 7.561 -2.414 -15.632 1.00 97.62 92 PHE A C 1
ATOM 712 O O . PHE A 1 92 ? 8.154 -2.461 -16.705 1.00 97.62 92 PHE A O 1
ATOM 719 N N . THR A 1 93 ? 7.321 -3.515 -14.919 1.00 96.75 93 THR A N 1
ATOM 720 C CA . THR A 1 93 ? 7.748 -4.848 -15.380 1.00 96.75 93 THR A CA 1
ATOM 721 C C . THR A 1 93 ? 7.172 -5.176 -16.757 1.00 96.75 93 THR A C 1
ATOM 723 O O . THR A 1 93 ? 7.912 -5.581 -17.653 1.00 96.75 93 THR A O 1
ATOM 726 N N . ALA A 1 94 ? 5.870 -4.943 -16.948 1.00 97.81 94 ALA A N 1
ATOM 727 C CA . ALA A 1 94 ? 5.188 -5.164 -18.218 1.00 97.81 94 ALA A CA 1
ATOM 728 C C . ALA A 1 94 ? 5.759 -4.276 -19.335 1.00 97.81 94 ALA A C 1
ATOM 730 O O . ALA A 1 94 ? 6.062 -4.773 -20.419 1.00 97.81 94 ALA A O 1
ATOM 731 N N . LEU A 1 95 ? 5.992 -2.988 -19.055 1.00 97.50 95 LEU A N 1
ATOM 732 C CA . LEU A 1 95 ? 6.659 -2.071 -19.982 1.00 97.50 95 LEU A CA 1
ATOM 733 C C . LEU A 1 95 ? 8.072 -2.549 -20.334 1.00 97.50 95 LEU A C 1
ATOM 735 O O . LEU A 1 95 ? 8.459 -2.477 -21.493 1.00 97.50 95 LEU A O 1
ATOM 739 N N . GLY A 1 96 ? 8.826 -3.078 -19.367 1.00 95.38 96 GLY A N 1
ATOM 740 C CA . GLY A 1 96 ? 10.180 -3.592 -19.584 1.00 95.38 96 GLY A CA 1
ATOM 741 C C . GLY A 1 96 ? 10.209 -4.804 -20.503 1.00 95.38 96 GLY A C 1
ATOM 742 O O . GLY A 1 96 ? 11.060 -4.892 -21.382 1.00 95.38 96 GLY A O 1
ATOM 743 N N . ILE A 1 97 ? 9.257 -5.724 -20.342 1.00 96.50 97 ILE A N 1
ATOM 744 C CA . ILE A 1 97 ? 9.088 -6.848 -21.271 1.00 96.50 97 ILE A CA 1
ATOM 745 C C . ILE A 1 97 ? 8.709 -6.320 -22.663 1.00 96.50 97 ILE A C 1
ATOM 747 O O . ILE A 1 97 ? 9.287 -6.755 -23.658 1.00 96.50 97 ILE A O 1
ATOM 751 N N . GLY A 1 98 ? 7.804 -5.339 -22.728 1.00 97.25 98 GLY A N 1
ATOM 752 C CA . GLY A 1 98 ? 7.391 -4.692 -23.972 1.00 97.25 98 GLY A CA 1
ATOM 753 C C . GLY A 1 98 ? 8.545 -4.032 -24.732 1.00 97.25 98 GLY A C 1
ATOM 754 O O . GLY A 1 98 ? 8.645 -4.202 -25.941 1.00 97.25 98 GLY A O 1
ATOM 755 N N . THR A 1 99 ? 9.456 -3.329 -24.053 1.00 95.50 99 THR A N 1
ATOM 756 C CA . THR A 1 99 ? 10.615 -2.691 -24.700 1.00 95.50 99 THR A CA 1
ATOM 757 C C . THR A 1 99 ? 11.667 -3.707 -25.137 1.00 95.50 99 THR A C 1
ATOM 759 O O . THR A 1 99 ? 12.200 -3.603 -26.244 1.00 95.50 99 THR A O 1
ATOM 762 N N . MET A 1 100 ? 11.932 -4.731 -24.320 1.00 96.25 100 MET A N 1
ATOM 763 C CA . MET A 1 100 ? 12.877 -5.797 -24.670 1.00 96.25 100 MET A CA 1
ATOM 764 C C . MET A 1 100 ? 12.416 -6.612 -25.887 1.00 96.25 100 MET A C 1
ATOM 766 O O . MET A 1 100 ? 13.259 -7.069 -26.655 1.00 96.25 100 MET A O 1
ATOM 770 N N . ALA A 1 101 ? 11.105 -6.722 -26.132 1.00 95.88 101 ALA A N 1
ATOM 771 C CA . ALA A 1 101 ? 10.571 -7.344 -27.347 1.00 95.88 101 ALA A CA 1
ATOM 772 C C . ALA A 1 101 ? 11.020 -6.634 -28.642 1.00 95.88 101 ALA A C 1
ATOM 774 O O . ALA A 1 101 ? 11.119 -7.269 -29.690 1.00 95.88 1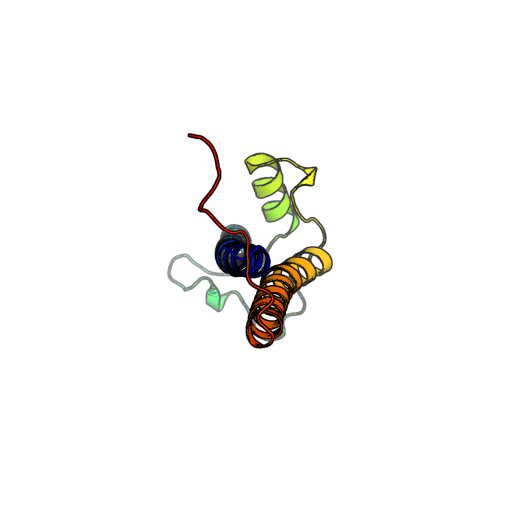01 ALA A O 1
ATOM 775 N N . PHE A 1 102 ? 11.354 -5.341 -28.566 1.00 96.69 102 PHE A N 1
ATOM 776 C CA . PHE A 1 102 ? 11.900 -4.550 -29.674 1.00 96.69 102 PHE A CA 1
ATOM 777 C C . PHE A 1 102 ? 13.421 -4.338 -29.559 1.00 96.69 102 PHE A C 1
ATOM 779 O O . PHE A 1 102 ? 13.956 -3.364 -30.083 1.00 96.69 102 PHE A O 1
ATOM 786 N N . ASN A 1 103 ? 14.130 -5.246 -28.875 1.00 93.62 103 ASN A N 1
ATOM 787 C CA . ASN A 1 103 ? 15.584 -5.222 -28.662 1.00 93.62 103 ASN A CA 1
ATOM 788 C C . ASN A 1 103 ? 16.121 -3.988 -27.905 1.00 93.62 103 ASN A C 1
ATOM 790 O O . ASN A 1 103 ? 17.330 -3.743 -27.901 1.00 93.62 103 ASN A O 1
ATOM 794 N N . LEU A 1 104 ? 15.260 -3.233 -27.210 1.00 91.75 104 LEU A N 1
ATOM 795 C CA . LEU A 1 104 ? 15.680 -2.186 -26.274 1.00 91.75 104 LEU A CA 1
ATOM 796 C C . LEU A 1 104 ? 16.067 -2.828 -24.937 1.00 91.75 104 LEU A C 1
ATOM 798 O O . LEU A 1 104 ? 15.276 -2.917 -23.996 1.00 91.75 104 LEU A O 1
ATOM 802 N N . ASN A 1 105 ? 17.297 -3.336 -24.894 1.00 92.06 105 ASN A N 1
ATOM 803 C CA . ASN A 1 105 ? 17.834 -4.091 -23.769 1.00 92.06 105 ASN A CA 1
ATOM 804 C C . ASN A 1 105 ? 18.362 -3.186 -22.644 1.00 92.06 105 ASN A C 1
ATOM 806 O O . ASN A 1 105 ? 18.645 -2.005 -22.828 1.00 92.06 105 ASN A O 1
ATOM 810 N N . GLY A 1 106 ? 18.509 -3.765 -21.449 1.00 86.44 106 GLY A N 1
ATOM 811 C CA . GLY A 1 106 ? 19.077 -3.063 -20.296 1.00 86.44 106 GLY A CA 1
ATOM 812 C C . GLY A 1 106 ? 20.591 -2.846 -20.398 1.00 86.44 106 GLY A C 1
ATOM 813 O O . GLY A 1 106 ? 21.240 -3.338 -21.316 1.00 86.44 106 GLY A O 1
ATOM 814 N N . TYR A 1 107 ? 21.168 -2.185 -19.391 1.00 86.69 107 TYR A N 1
ATOM 815 C CA . TYR A 1 107 ? 22.588 -1.818 -19.382 1.00 86.69 107 TYR A CA 1
ATOM 816 C C . TYR A 1 107 ? 23.524 -3.015 -19.645 1.00 86.69 107 TYR A C 1
ATOM 818 O O . TYR A 1 107 ? 23.315 -4.077 -19.029 1.00 86.69 107 TYR A O 1
ATOM 826 N N . PRO A 1 108 ? 24.540 -2.845 -20.518 1.00 76.75 108 PRO A N 1
ATOM 827 C CA . PRO A 1 108 ? 25.592 -3.828 -20.740 1.00 76.75 108 PRO A CA 1
ATOM 828 C C . PRO A 1 108 ? 26.592 -3.807 -19.577 1.00 76.75 108 PRO A C 1
ATOM 830 O O . PRO A 1 108 ? 26.978 -2.746 -19.098 1.00 76.75 108 PRO A O 1
ATOM 833 N N . SER A 1 109 ? 27.022 -4.984 -19.124 1.00 67.50 109 SER A N 1
ATOM 834 C CA . SER A 1 109 ? 27.996 -5.147 -18.033 1.00 67.50 109 SER A CA 1
ATOM 835 C C . SER A 1 109 ? 29.424 -5.424 -18.521 1.00 67.50 109 SER A C 1
ATOM 837 O O . SER A 1 109 ? 30.310 -5.691 -17.716 1.00 67.50 109 SER A O 1
ATOM 839 N N . HIS A 1 110 ? 29.673 -5.395 -19.831 1.00 64.38 110 HIS A N 1
ATOM 840 C CA . HIS A 1 110 ? 31.018 -5.520 -20.395 1.00 64.38 110 HIS A CA 1
ATOM 841 C C . HIS A 1 110 ? 31.530 -4.133 -20.784 1.00 64.38 110 HIS A C 1
ATOM 843 O O . HIS A 1 110 ? 31.015 -3.526 -21.719 1.00 64.38 110 HIS A O 1
ATOM 849 N N . GLY A 1 111 ? 32.515 -3.631 -20.030 1.00 58.34 111 GLY A N 1
ATOM 850 C CA . GLY A 1 111 ? 33.161 -2.333 -20.262 1.00 58.34 111 GLY A CA 1
ATOM 851 C C . GLY A 1 111 ? 33.323 -1.437 -19.028 1.00 58.34 111 GLY A C 1
ATOM 852 O O . GLY A 1 111 ? 33.950 -0.389 -19.140 1.00 58.34 111 GLY A O 1
ATOM 853 N N . SER A 1 112 ? 32.803 -1.816 -17.856 1.00 59.28 112 SER A N 1
ATOM 854 C CA . SER A 1 112 ? 33.127 -1.125 -16.601 1.00 59.28 112 SER A CA 1
ATOM 855 C C . SER A 1 112 ? 34.547 -1.509 -16.163 1.00 59.28 112 SER A C 1
ATOM 857 O O . SER A 1 112 ? 34.764 -2.698 -15.912 1.00 59.28 112 SER A O 1
ATOM 859 N N . PRO A 1 113 ? 35.511 -0.571 -16.078 1.00 59.72 113 PRO A N 1
ATOM 860 C CA . PRO A 1 113 ? 36.794 -0.871 -15.461 1.00 59.72 113 PRO A CA 1
ATOM 861 C C . PRO A 1 113 ? 36.527 -1.188 -13.987 1.00 59.72 113 PRO A C 1
ATOM 863 O O . PRO A 1 113 ? 35.974 -0.358 -13.266 1.00 59.72 113 PRO A O 1
ATOM 866 N N . THR A 1 114 ? 36.828 -2.420 -13.583 1.00 53.84 114 THR A N 1
ATOM 867 C CA . THR A 1 114 ? 37.030 -2.776 -12.173 1.00 53.84 114 THR A CA 1
ATOM 868 C C . THR A 1 114 ? 38.245 -2.049 -11.631 1.00 53.84 114 THR A C 1
ATOM 870 O O . THR A 1 114 ? 39.259 -2.048 -12.371 1.00 53.84 114 THR A O 1
#

Radius of gyration: 20.6 Å; chains: 1; bounding box: 59×30×56 Å

InterPro domains:
  IPR000484 Photosynthetic reaction centre, L/M [PF00124] (1-101)
  IPR036854 Photosystem II protein D1/D2 superfamily [G3DSA:1.20.85.10] (1-111)
  IPR036854 Photosystem II protein D1/D2 superfamily [SSF81483] (1-110)
  IPR055266 Photosystem II protein D1/D2 [PTHR33149] (1-108)

Secondary structure (DSSP, 8-state):
--HHHHHHHHHHHHHHHHHHHHHHHHHHTB---S-TTS-GGGG--TT-SS-SB-HHHHHHHHHHHS-GGGS---HHHHHHHHHHHHHHHHHHHHHHHHHHTTT------SS---

Foldseek 3Di:
DAVLVVLLVQLVVVLVVLVVLVVVLQVVFFDQQDDPVDDSVVSDDPPDPDDRGDLVVSLVVVCVVPNNVVGDSDPVVSVCCSVPRNVVSVVSVVVQVVCVVVVNDHDDPPPDDD